Protein AF-A0A924LGF6-F1 (afdb_monomer_lite)

Radius of gyration: 18.24 Å; chains: 1; bounding box: 25×35×49 Å

Foldseek 3Di:
DDPVVVVPPDPDPDPDDDFDCDPTVDPCLLVVLCVVQVVCVVVPNHGDSVRSCVPQPPHDPVVDDDPD

Sequence (68 aa):
MTALAMMRARTTKLRLVIFDCDGVLVNSEPVANRVVAEMLTAEGWAMTPHEADRRFLGMSFPDIVPVV

Secondary structure (DSSP, 8-state):
--HHHHHTT--SPP------SBTTTB--HHHHHHHHHHHHHHTT----HHHHHHHHTT--GGG-----

Structure (mmCIF, N/CA/C/O backbone):
data_AF-A0A924LGF6-F1
#
_entry.id   AF-A0A924LGF6-F1
#
loop_
_atom_site.group_PDB
_atom_site.id
_atom_site.type_symbol
_atom_site.label_atom_id
_atom_site.label_alt_id
_atom_site.label_comp_id
_atom_site.label_asym_id
_atom_site.label_entity_id
_atom_site.label_seq_id
_atom_site.pdbx_PDB_ins_code
_atom_site.Cartn_x
_atom_site.Cartn_y
_atom_site.Cartn_z
_atom_site.occupancy
_atom_site.B_iso_or_equiv
_atom_site.auth_seq_id
_atom_site.auth_comp_id
_atom_site.auth_asym_id
_atom_site.auth_atom_id
_atom_site.pdbx_PDB_model_num
ATOM 1 N N . MET A 1 1 ? -13.487 30.184 12.347 1.00 52.03 1 MET A N 1
ATOM 2 C CA . MET A 1 1 ? -13.672 29.214 13.449 1.00 52.03 1 MET A CA 1
ATOM 3 C C . MET A 1 1 ? -12.871 27.961 13.104 1.00 52.03 1 MET A C 1
ATOM 5 O O . MET A 1 1 ? -13.303 27.207 12.247 1.00 52.03 1 MET A O 1
ATOM 9 N N . THR A 1 2 ? -11.650 27.811 13.621 1.00 56.28 2 THR A N 1
ATOM 10 C CA . THR A 1 2 ? -10.676 26.793 13.170 1.00 56.28 2 THR A CA 1
ATOM 11 C C . THR A 1 2 ? -10.847 25.449 13.895 1.00 56.28 2 THR A C 1
ATOM 13 O O . THR A 1 2 ? -11.204 25.418 15.071 1.00 56.28 2 THR A O 1
ATOM 16 N N . ALA A 1 3 ? -10.563 24.336 13.203 1.00 57.34 3 ALA A N 1
ATOM 17 C CA . ALA A 1 3 ? -10.729 22.947 13.673 1.00 57.34 3 ALA A CA 1
ATOM 18 C C . ALA A 1 3 ? -10.093 22.653 15.050 1.00 57.34 3 ALA A C 1
ATOM 20 O O . ALA A 1 3 ? -10.603 21.843 15.825 1.00 57.34 3 ALA A O 1
ATOM 21 N N . LEU A 1 4 ? -9.031 23.382 15.402 1.00 54.34 4 LEU A N 1
ATOM 22 C CA . LEU A 1 4 ? -8.354 23.282 16.694 1.00 54.34 4 LEU A CA 1
ATOM 23 C C . LEU A 1 4 ? -9.256 23.687 17.881 1.00 54.34 4 LEU A C 1
ATOM 25 O O . LEU A 1 4 ? -9.121 23.135 18.972 1.00 54.34 4 LEU A O 1
ATOM 29 N N . ALA A 1 5 ? -10.208 24.605 17.673 1.00 58.62 5 ALA A N 1
ATOM 30 C CA . ALA A 1 5 ? -11.193 24.991 18.686 1.00 58.62 5 ALA A CA 1
ATOM 31 C C . ALA A 1 5 ? -12.267 23.906 18.898 1.00 58.62 5 ALA A C 1
ATOM 33 O O . ALA A 1 5 ? -12.716 23.708 20.025 1.00 58.62 5 ALA A O 1
ATOM 34 N N . MET A 1 6 ? -12.627 23.151 17.851 1.00 60.16 6 MET A N 1
ATOM 35 C CA . MET A 1 6 ? -13.572 22.028 17.960 1.00 60.16 6 MET A CA 1
ATOM 36 C C . MET A 1 6 ? -12.961 20.838 18.714 1.00 60.16 6 MET A C 1
ATOM 38 O O . MET A 1 6 ? -13.649 20.200 19.509 1.00 60.16 6 MET A O 1
ATOM 42 N N . MET A 1 7 ? -11.662 20.571 18.527 1.00 59.00 7 MET A N 1
ATOM 43 C CA . MET A 1 7 ? -10.958 19.476 19.215 1.00 59.00 7 MET A CA 1
ATOM 44 C C . MET A 1 7 ? -10.727 19.741 20.712 1.00 59.00 7 MET A C 1
ATOM 46 O O . MET A 1 7 ? -10.640 18.797 21.491 1.00 59.00 7 MET A O 1
ATOM 50 N N . ARG A 1 8 ? -10.660 21.011 21.139 1.00 61.50 8 ARG A N 1
ATOM 51 C CA . ARG A 1 8 ? -10.427 21.393 22.547 1.00 61.50 8 ARG A CA 1
ATOM 52 C C . ARG A 1 8 ? -11.689 21.409 23.421 1.00 61.50 8 ARG A C 1
ATOM 54 O O . ARG A 1 8 ? -11.568 21.479 24.638 1.00 61.50 8 ARG A O 1
ATOM 61 N N . ALA A 1 9 ? -12.885 21.321 22.835 1.00 58.47 9 ALA A N 1
ATOM 62 C CA . ALA A 1 9 ? -14.154 21.497 23.553 1.00 58.47 9 ALA A CA 1
ATOM 63 C C . ALA A 1 9 ? -14.777 20.203 24.117 1.00 58.47 9 ALA A C 1
ATOM 65 O O . ALA A 1 9 ? -15.836 20.256 24.740 1.00 58.47 9 ALA A O 1
ATOM 66 N N . ARG A 1 10 ? -14.165 19.028 23.919 1.00 62.44 10 ARG A N 1
ATOM 67 C CA . ARG A 1 10 ? -14.719 17.752 24.404 1.00 62.44 10 ARG A CA 1
ATOM 68 C C . ARG A 1 10 ? -13.928 17.207 25.590 1.00 62.44 10 ARG A C 1
ATOM 70 O O . ARG A 1 10 ? -12.961 16.479 25.426 1.00 62.44 10 ARG A O 1
ATOM 77 N N . THR A 1 11 ? -14.411 17.495 26.795 1.00 67.38 11 THR A N 1
ATOM 78 C CA . THR A 1 11 ? -13.997 16.860 28.063 1.00 67.38 11 THR A CA 1
ATOM 79 C C . THR A 1 11 ? -14.781 15.572 28.355 1.00 67.38 11 THR A C 1
ATOM 81 O O . THR A 1 11 ? -14.909 15.143 29.500 1.00 67.38 11 THR A O 1
ATOM 84 N N . THR A 1 12 ? -15.341 14.935 27.326 1.00 70.62 12 THR A N 1
ATOM 85 C CA . THR A 1 12 ? -16.047 13.658 27.457 1.00 70.62 12 THR A CA 1
ATOM 86 C C . THR A 1 12 ? -15.070 12.511 27.240 1.00 70.62 12 THR A C 1
ATOM 88 O O . THR A 1 12 ? -14.366 12.459 26.233 1.00 70.62 12 THR A O 1
ATOM 91 N N . LYS A 1 13 ? -15.012 11.584 28.203 1.00 82.88 13 LYS A N 1
ATOM 92 C CA . LYS A 1 13 ? -14.154 10.396 28.133 1.00 82.88 13 LYS A CA 1
ATOM 93 C C . LYS A 1 13 ? -14.500 9.599 26.870 1.00 82.88 13 LYS A C 1
ATOM 95 O O . LYS A 1 13 ? -15.644 9.169 26.715 1.00 82.88 13 LYS A O 1
ATOM 100 N N . LEU A 1 14 ? -13.524 9.406 25.981 1.00 84.25 14 LEU A N 1
ATOM 101 C CA . LEU A 1 14 ? -13.675 8.541 24.810 1.00 84.25 14 LEU A CA 1
ATOM 102 C C . LEU A 1 14 ? -14.074 7.140 25.290 1.00 84.25 14 LEU A C 1
ATOM 104 O O . LEU A 1 14 ? -13.376 6.542 26.107 1.00 84.25 14 LEU A O 1
ATOM 108 N N . ARG A 1 15 ? -15.223 6.640 24.824 1.00 91.69 15 ARG A N 1
ATOM 109 C CA . ARG A 1 15 ? -15.719 5.304 25.199 1.00 91.69 15 ARG A CA 1
ATOM 110 C C . ARG A 1 15 ? -15.366 4.220 24.182 1.00 91.69 15 ARG A C 1
ATOM 112 O O . ARG A 1 15 ? -15.432 3.048 24.524 1.00 91.69 15 ARG A O 1
ATOM 119 N N . LEU A 1 16 ? -15.042 4.612 22.951 1.00 92.50 16 LEU A N 1
ATOM 120 C CA . LEU A 1 16 ? -14.724 3.726 21.837 1.00 92.50 16 LEU A CA 1
ATOM 121 C C . LEU A 1 16 ? -13.837 4.471 20.837 1.00 92.50 16 LEU A C 1
ATOM 123 O O . LEU A 1 16 ? -14.050 5.660 20.595 1.00 92.50 16 LEU A O 1
ATOM 127 N N . VAL A 1 17 ? -12.884 3.751 20.251 1.00 92.25 17 VAL A N 1
ATOM 128 C CA . VAL A 1 17 ? -12.099 4.177 19.090 1.00 92.25 17 VAL A CA 1
ATOM 129 C C . VAL A 1 17 ? -12.234 3.083 18.035 1.00 92.25 17 VAL A C 1
ATOM 131 O O . VAL A 1 17 ? -12.095 1.907 18.363 1.00 92.25 17 VAL A O 1
ATOM 134 N N . ILE A 1 18 ? -12.547 3.470 16.800 1.00 95.12 18 ILE A N 1
ATOM 135 C CA . ILE A 1 18 ? -12.583 2.569 15.646 1.00 95.12 18 ILE A CA 1
ATOM 136 C C . ILE A 1 18 ? -11.353 2.900 14.811 1.00 95.12 18 ILE A C 1
ATOM 138 O O . ILE A 1 18 ? -11.152 4.061 14.458 1.00 95.12 18 ILE A O 1
ATOM 142 N N . PHE A 1 19 ? -10.536 1.888 14.548 1.00 95.62 19 PHE A N 1
ATOM 143 C CA . PHE A 1 19 ? -9.362 2.008 13.698 1.00 95.62 19 PHE A CA 1
ATOM 144 C C . PHE A 1 19 ? -9.679 1.428 12.330 1.00 95.62 19 PHE A C 1
ATOM 146 O O . PHE A 1 19 ? -10.333 0.389 12.236 1.00 95.62 19 PHE A O 1
ATOM 153 N N . ASP A 1 20 ? -9.196 2.106 11.299 1.00 93.19 20 ASP A N 1
ATOM 154 C CA . ASP A 1 20 ? -9.048 1.491 9.989 1.00 93.19 20 ASP A CA 1
ATOM 155 C C . ASP A 1 20 ? -7.962 0.401 10.045 1.00 93.19 20 ASP A C 1
ATOM 157 O O . ASP A 1 20 ? -7.168 0.362 10.988 1.00 93.19 20 ASP A O 1
ATOM 161 N N . CYS A 1 21 ? -7.928 -0.501 9.071 1.00 93.69 21 CYS A N 1
ATOM 162 C CA . CYS A 1 21 ? -6.930 -1.564 9.012 1.00 93.69 2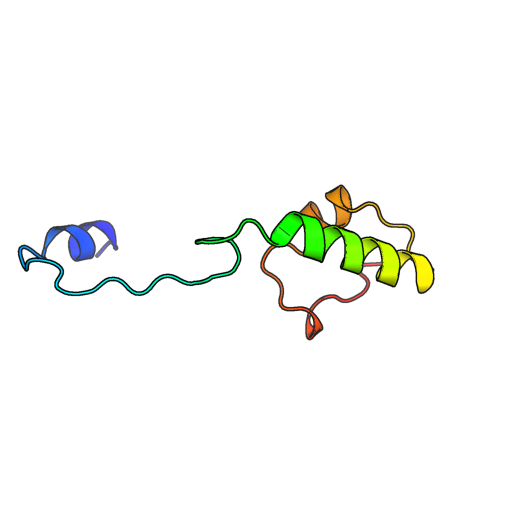1 CYS A CA 1
ATOM 163 C C . CYS A 1 21 ? -5.692 -1.126 8.227 1.00 93.69 21 CYS A C 1
ATOM 165 O O . CYS A 1 21 ? -4.601 -1.048 8.801 1.00 93.69 21 CYS A O 1
ATOM 167 N N . ASP A 1 22 ? -5.869 -0.849 6.939 1.00 89.62 22 ASP A N 1
ATOM 168 C CA . ASP A 1 22 ? -4.790 -0.537 6.004 1.00 89.62 22 ASP A CA 1
ATOM 169 C C . ASP A 1 22 ? -4.203 0.849 6.299 1.00 89.62 22 ASP A C 1
ATOM 171 O O . ASP A 1 22 ? -4.930 1.812 6.536 1.00 89.62 22 ASP A O 1
ATOM 175 N N . GLY A 1 23 ? -2.878 0.933 6.403 1.00 87.31 23 GLY A N 1
ATOM 176 C CA . GLY A 1 23 ? -2.164 2.166 6.745 1.00 87.31 23 GLY A CA 1
ATOM 177 C C . GLY A 1 23 ? -2.284 2.634 8.191 1.00 87.31 2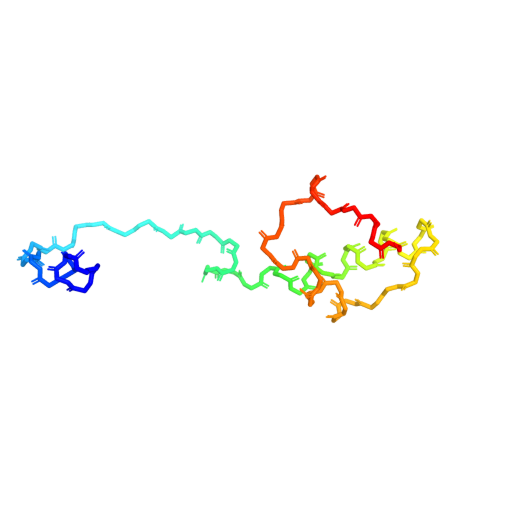3 GLY A C 1
ATOM 178 O O . GLY A 1 23 ? -1.636 3.608 8.580 1.00 87.31 23 GLY A O 1
ATOM 179 N N . VAL A 1 24 ? -3.085 1.946 9.012 1.00 93.31 24 VAL A N 1
ATOM 180 C CA . VAL A 1 24 ? -3.324 2.305 10.419 1.00 93.31 24 VAL A CA 1
ATOM 181 C C . VAL A 1 24 ? -2.901 1.183 11.359 1.00 93.31 24 VAL A C 1
ATOM 183 O O . VAL A 1 24 ? -2.014 1.379 12.190 1.00 93.31 24 VAL A O 1
ATOM 186 N N . LEU A 1 25 ? -3.517 0.005 11.245 1.00 96.19 25 LEU A N 1
ATOM 187 C CA . LEU A 1 25 ? -3.142 -1.171 12.038 1.00 96.19 25 LEU A CA 1
ATOM 188 C C . LEU A 1 25 ? -2.102 -2.035 11.322 1.00 96.19 25 LEU A C 1
ATOM 190 O O . LEU A 1 25 ? -1.329 -2.733 11.981 1.00 96.19 25 LEU A O 1
ATOM 194 N N . VAL A 1 26 ? -2.083 -1.996 9.989 1.00 95.56 26 VAL A N 1
ATOM 195 C CA . VAL A 1 26 ? -1.197 -2.793 9.140 1.00 95.56 26 VAL A CA 1
ATOM 196 C C . VAL A 1 26 ? -0.541 -1.887 8.106 1.00 95.56 26 VAL A C 1
ATOM 198 O O . VAL A 1 26 ? -1.222 -1.143 7.416 1.00 95.56 26 VAL A O 1
ATOM 201 N N . ASN A 1 27 ? 0.782 -1.986 7.967 1.00 93.25 27 ASN A N 1
ATOM 202 C CA . ASN A 1 27 ? 1.525 -1.318 6.895 1.00 93.25 27 ASN A CA 1
ATOM 203 C C . ASN A 1 27 ? 1.398 -2.129 5.591 1.00 93.25 27 ASN A C 1
ATOM 205 O O . ASN A 1 27 ? 2.295 -2.909 5.250 1.00 93.25 27 ASN A O 1
ATOM 209 N N . SER A 1 28 ? 0.245 -2.030 4.929 1.00 92.56 28 SER A N 1
ATOM 210 C CA . SER A 1 28 ? -0.101 -2.802 3.727 1.00 92.56 28 SER A CA 1
ATOM 211 C C . SER A 1 28 ? 0.285 -2.096 2.418 1.00 92.56 28 SER A C 1
ATOM 213 O O . SER A 1 28 ? 0.381 -2.744 1.371 1.00 92.56 28 SER A O 1
ATOM 215 N N . GLU A 1 29 ? 0.636 -0.814 2.473 1.00 93.31 29 GLU A N 1
ATOM 216 C CA . GLU A 1 29 ? 1.023 0.019 1.333 1.00 93.31 29 GLU A CA 1
ATOM 217 C C . GLU A 1 29 ? 2.231 -0.521 0.554 1.00 93.31 29 GLU A C 1
ATOM 219 O O . GLU A 1 29 ? 2.159 -0.577 -0.674 1.00 93.31 29 GLU A O 1
ATOM 224 N N . PRO A 1 30 ? 3.324 -1.010 1.180 1.00 94.38 30 PRO A N 1
ATOM 225 C CA . PRO A 1 30 ? 4.455 -1.551 0.426 1.00 94.38 30 PRO A CA 1
ATOM 226 C C . PRO A 1 30 ? 4.093 -2.778 -0.418 1.00 94.38 30 PRO A C 1
ATOM 228 O O . PRO A 1 30 ? 4.717 -3.023 -1.453 1.00 94.38 30 PRO A O 1
ATOM 231 N N . VAL A 1 31 ? 3.105 -3.564 0.026 1.00 94.31 31 VAL A N 1
ATOM 232 C CA . VAL A 1 31 ? 2.603 -4.723 -0.721 1.00 94.31 31 VAL A CA 1
ATOM 233 C C . VAL A 1 31 ? 1.752 -4.245 -1.892 1.00 94.31 31 VAL A C 1
ATOM 235 O O . VAL A 1 31 ? 2.010 -4.651 -3.024 1.00 94.31 31 VAL A O 1
ATOM 238 N N . ALA A 1 32 ? 0.806 -3.335 -1.643 1.00 93.50 32 ALA A N 1
ATOM 239 C CA . ALA A 1 32 ? -0.032 -2.749 -2.687 1.00 93.50 32 ALA A CA 1
ATOM 240 C C . ALA A 1 32 ? 0.807 -2.067 -3.783 1.00 93.50 32 ALA A C 1
ATOM 242 O O . ALA A 1 32 ? 0.633 -2.357 -4.965 1.00 93.50 32 ALA A O 1
ATOM 243 N N . ASN A 1 33 ? 1.791 -1.251 -3.400 1.00 95.00 33 ASN A N 1
ATOM 244 C CA . ASN A 1 33 ? 2.672 -0.540 -4.328 1.00 95.00 33 ASN A CA 1
ATOM 245 C C . ASN A 1 33 ? 3.510 -1.486 -5.200 1.00 95.00 33 ASN A C 1
ATOM 247 O O . ASN A 1 33 ? 3.782 -1.177 -6.361 1.00 95.00 33 ASN A O 1
ATOM 251 N N . ARG A 1 34 ? 3.910 -2.652 -4.672 1.00 96.56 34 ARG A N 1
ATOM 252 C CA . ARG A 1 34 ? 4.603 -3.674 -5.467 1.00 96.56 34 ARG A CA 1
ATOM 253 C C . ARG A 1 34 ? 3.684 -4.267 -6.529 1.00 96.56 34 ARG A C 1
ATOM 255 O O . ARG A 1 34 ? 4.080 -4.332 -7.687 1.00 96.56 34 ARG A O 1
ATOM 262 N N . VAL A 1 35 ? 2.461 -4.626 -6.143 1.00 95.00 35 VAL A N 1
ATOM 263 C CA . VAL A 1 35 ? 1.458 -5.180 -7.063 1.00 95.00 35 VAL A CA 1
ATOM 264 C C . VAL A 1 35 ? 1.111 -4.173 -8.162 1.00 95.00 35 VAL A C 1
ATOM 266 O O . VAL A 1 35 ? 1.131 -4.526 -9.336 1.00 95.00 35 VAL A O 1
ATOM 269 N N . VAL A 1 36 ? 0.873 -2.904 -7.812 1.00 93.50 36 VAL A N 1
ATOM 270 C CA . VAL A 1 36 ? 0.592 -1.838 -8.792 1.00 93.50 36 VAL A CA 1
ATOM 271 C C . VAL A 1 36 ? 1.751 -1.668 -9.776 1.00 93.50 36 VAL A C 1
ATOM 273 O O . VAL A 1 36 ? 1.525 -1.623 -10.983 1.00 93.50 36 VAL A O 1
ATOM 276 N N . ALA A 1 37 ? 2.990 -1.604 -9.283 1.00 95.19 37 ALA A N 1
ATOM 277 C CA . ALA A 1 37 ? 4.167 -1.453 -10.134 1.00 95.19 37 ALA A CA 1
ATOM 278 C C . ALA A 1 37 ? 4.350 -2.637 -11.100 1.00 95.19 37 ALA A C 1
ATOM 280 O O . ALA A 1 37 ? 4.653 -2.427 -12.276 1.00 95.19 37 ALA A O 1
ATOM 281 N N . GLU A 1 38 ? 4.129 -3.866 -10.625 1.00 96.31 38 GLU A N 1
ATOM 282 C CA . GLU A 1 38 ? 4.168 -5.080 -11.450 1.00 96.31 38 GLU A CA 1
ATOM 283 C C . GLU A 1 38 ? 3.077 -5.062 -12.530 1.00 96.31 38 GLU A C 1
ATOM 285 O O . GLU A 1 38 ? 3.376 -5.301 -13.700 1.00 96.31 38 GLU A O 1
ATOM 290 N N . MET A 1 39 ? 1.839 -4.712 -12.165 1.00 93.38 39 MET A N 1
ATOM 291 C CA . MET A 1 39 ? 0.714 -4.626 -13.102 1.00 93.38 39 MET A CA 1
ATOM 292 C C . MET A 1 39 ? 0.940 -3.558 -14.176 1.00 93.38 39 MET A C 1
ATOM 294 O O . MET A 1 39 ? 0.818 -3.846 -15.362 1.00 93.38 39 MET A O 1
ATOM 298 N N . LEU A 1 40 ? 1.323 -2.339 -13.788 1.00 92.25 40 LEU A N 1
ATOM 299 C CA . LEU A 1 40 ? 1.562 -1.251 -14.742 1.00 92.25 40 LEU A CA 1
ATOM 300 C C . LEU A 1 40 ? 2.750 -1.551 -15.662 1.00 92.25 40 LEU A C 1
ATOM 302 O O . LEU A 1 40 ? 2.683 -1.269 -16.858 1.00 92.25 40 LEU A O 1
ATOM 306 N N . THR A 1 41 ? 3.799 -2.190 -15.134 1.00 94.81 41 THR A N 1
ATOM 307 C CA . THR A 1 41 ? 4.938 -2.637 -15.947 1.00 94.81 41 THR A CA 1
ATOM 308 C C . THR A 1 41 ? 4.516 -3.696 -16.965 1.00 94.81 41 THR A C 1
ATOM 310 O O . THR A 1 41 ? 4.951 -3.628 -18.115 1.00 94.81 41 THR A O 1
ATOM 313 N N . ALA A 1 42 ? 3.648 -4.639 -16.583 1.00 95.00 42 ALA A N 1
ATOM 314 C CA . ALA A 1 42 ? 3.111 -5.651 -17.494 1.00 95.00 42 ALA A CA 1
ATOM 315 C C . ALA A 1 42 ? 2.252 -5.045 -18.621 1.00 95.00 42 ALA A C 1
ATOM 317 O O . ALA A 1 42 ? 2.302 -5.532 -19.748 1.00 95.00 42 ALA A O 1
ATOM 318 N N . GLU A 1 43 ? 1.548 -3.945 -18.347 1.00 92.25 43 GLU A N 1
ATOM 319 C CA . GLU A 1 43 ? 0.769 -3.175 -19.333 1.00 92.25 43 GLU A CA 1
ATOM 320 C C . GLU A 1 43 ? 1.628 -2.201 -20.172 1.00 92.25 43 GLU A C 1
ATOM 322 O O . GLU A 1 43 ? 1.113 -1.431 -20.983 1.00 92.25 43 GLU A O 1
ATOM 327 N N . GLY A 1 44 ? 2.956 -2.226 -20.007 1.00 93.31 44 GLY A N 1
ATOM 328 C CA . GLY A 1 44 ? 3.904 -1.455 -20.818 1.00 93.31 44 GLY A CA 1
ATOM 329 C C . GLY A 1 44 ? 4.361 -0.130 -20.206 1.00 93.31 44 GLY A C 1
ATOM 330 O O . GLY A 1 44 ? 5.186 0.560 -20.809 1.00 93.31 44 GLY A O 1
ATOM 331 N N . TRP A 1 45 ? 3.904 0.220 -19.001 1.00 92.44 45 TRP A N 1
ATOM 332 C CA . TRP A 1 45 ? 4.405 1.376 -18.261 1.00 92.44 45 TRP A CA 1
ATOM 333 C C . TRP A 1 45 ? 5.400 0.941 -17.184 1.00 92.44 45 TRP A C 1
ATOM 335 O O . TRP A 1 45 ? 5.032 0.662 -16.045 1.00 92.44 45 TRP A O 1
ATOM 345 N N . ALA A 1 46 ? 6.685 0.898 -17.551 1.00 95.19 46 ALA A N 1
ATOM 346 C CA . ALA A 1 46 ? 7.760 0.545 -16.626 1.00 95.19 46 ALA A CA 1
ATOM 347 C C . ALA A 1 46 ? 7.715 1.415 -15.358 1.00 95.19 46 ALA A C 1
ATOM 349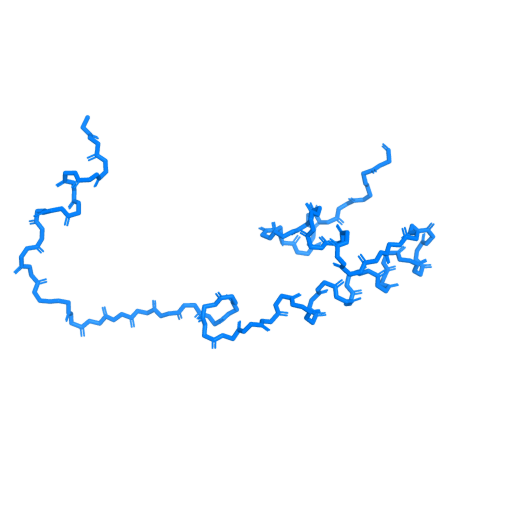 O O . ALA A 1 46 ? 7.842 2.642 -15.426 1.00 95.19 46 ALA A O 1
ATOM 350 N N . MET A 1 47 ? 7.535 0.765 -14.207 1.00 94.56 47 MET A N 1
ATOM 351 C CA . MET A 1 47 ? 7.338 1.435 -12.928 1.00 94.56 47 MET A CA 1
ATOM 352 C C . MET A 1 47 ? 7.977 0.657 -11.781 1.00 94.56 47 MET A C 1
ATOM 354 O O . MET A 1 47 ? 7.858 -0.562 -11.683 1.00 94.56 47 MET A O 1
ATOM 358 N N . THR A 1 48 ? 8.625 1.376 -10.868 1.00 97.38 48 THR A N 1
ATOM 359 C CA . THR A 1 48 ? 9.115 0.821 -9.602 1.00 97.38 48 THR A CA 1
ATOM 360 C C . THR A 1 48 ? 8.077 0.975 -8.482 1.00 97.38 48 THR A C 1
ATOM 362 O O . THR A 1 48 ? 7.284 1.918 -8.501 1.00 97.38 48 THR A O 1
ATOM 365 N N . PRO A 1 49 ? 8.104 0.131 -7.431 1.00 96.81 49 PRO A N 1
ATOM 366 C CA . PRO A 1 49 ? 7.199 0.283 -6.288 1.00 96.81 49 PRO A CA 1
ATOM 367 C C . PRO A 1 49 ? 7.302 1.650 -5.593 1.00 96.81 49 PRO A C 1
ATOM 369 O O . PRO A 1 49 ? 6.303 2.181 -5.122 1.00 96.81 49 PRO A O 1
ATOM 372 N N . HIS A 1 50 ? 8.498 2.248 -5.546 1.00 96.94 50 HIS A N 1
ATOM 373 C CA . HIS A 1 50 ? 8.690 3.580 -4.962 1.00 96.94 50 HIS A C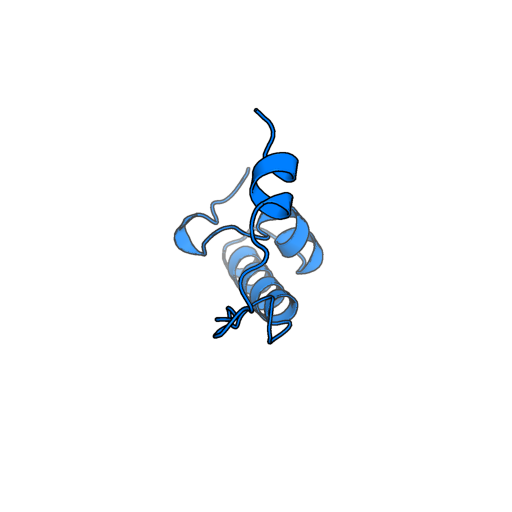A 1
ATOM 374 C C . HIS A 1 50 ? 8.049 4.688 -5.809 1.00 96.94 50 HIS A C 1
ATOM 376 O O . HIS A 1 50 ? 7.545 5.677 -5.284 1.00 96.94 50 HIS A O 1
ATOM 382 N N . GLU A 1 51 ? 8.054 4.537 -7.130 1.00 95.75 51 GLU A N 1
ATOM 383 C CA . GLU A 1 51 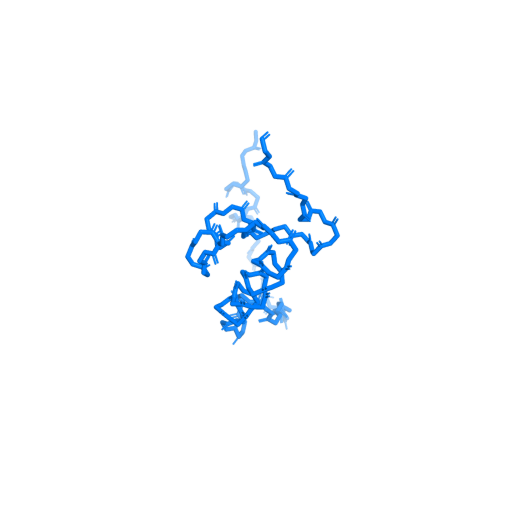? 7.338 5.457 -8.004 1.00 95.75 51 GLU A CA 1
ATO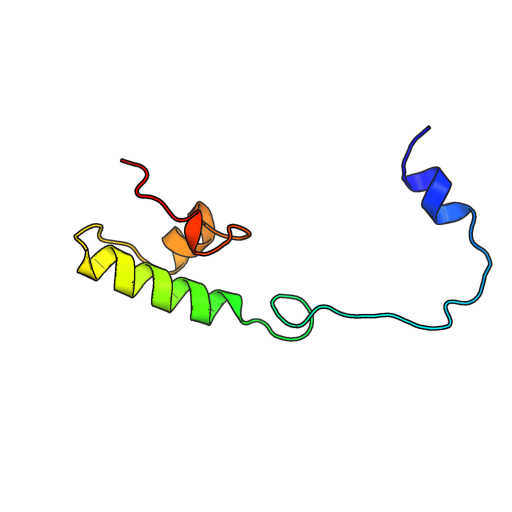M 384 C C . GLU A 1 51 ? 5.822 5.282 -7.912 1.00 95.75 51 GLU A C 1
ATOM 386 O O . GLU A 1 51 ? 5.114 6.287 -7.951 1.00 95.75 51 GLU A O 1
ATOM 391 N N . ALA A 1 52 ? 5.337 4.043 -7.769 1.00 94.62 52 ALA A N 1
ATOM 392 C CA . ALA A 1 52 ? 3.921 3.763 -7.540 1.00 94.62 52 ALA A CA 1
ATOM 393 C C . ALA A 1 52 ? 3.433 4.434 -6.247 1.00 94.62 52 ALA A C 1
ATOM 395 O O . ALA A 1 52 ? 2.442 5.158 -6.280 1.00 94.62 52 ALA A O 1
ATOM 396 N N . ASP A 1 53 ? 4.198 4.304 -5.158 1.00 94.50 53 ASP A N 1
ATOM 397 C CA . ASP A 1 53 ? 3.947 5.002 -3.893 1.00 94.50 53 ASP A CA 1
ATOM 398 C C . ASP A 1 53 ? 3.823 6.519 -4.102 1.00 94.50 53 ASP A C 1
ATOM 400 O O . ASP A 1 53 ? 2.799 7.133 -3.813 1.00 94.50 53 ASP A O 1
ATOM 404 N N . ARG A 1 54 ? 4.834 7.137 -4.720 1.00 94.38 54 ARG A N 1
ATOM 405 C CA . ARG A 1 54 ? 4.852 8.589 -4.938 1.00 94.38 54 ARG A CA 1
ATOM 406 C C . ARG A 1 54 ? 3.728 9.114 -5.834 1.00 94.38 54 ARG A C 1
ATOM 408 O O . ARG A 1 54 ? 3.423 10.303 -5.749 1.00 94.38 54 ARG A O 1
ATOM 415 N N . ARG A 1 55 ? 3.187 8.289 -6.734 1.00 91.75 55 ARG A N 1
ATOM 416 C CA . ARG A 1 55 ? 2.170 8.696 -7.719 1.00 91.75 55 ARG A CA 1
ATOM 417 C C . ARG A 1 55 ? 0.746 8.398 -7.261 1.00 91.75 55 ARG A C 1
ATOM 419 O O . ARG A 1 55 ? -0.142 9.186 -7.568 1.00 91.75 55 ARG A O 1
ATOM 426 N N . PHE A 1 56 ? 0.541 7.289 -6.553 1.00 90.88 56 PHE A N 1
ATOM 427 C CA . PHE A 1 56 ? -0.789 6.720 -6.328 1.00 90.88 56 PHE A CA 1
ATOM 428 C C . PHE A 1 56 ? -1.134 6.497 -4.853 1.00 90.88 56 PHE A C 1
ATOM 430 O O . PHE A 1 56 ? -2.231 6.021 -4.563 1.00 90.88 56 PHE A O 1
ATOM 437 N N . LEU A 1 57 ? -0.252 6.848 -3.907 1.00 87.81 57 LEU A N 1
ATOM 438 C CA . LEU A 1 57 ? -0.565 6.741 -2.482 1.00 87.81 57 LEU A CA 1
ATOM 439 C C . LEU A 1 57 ? -1.862 7.494 -2.147 1.00 87.81 57 LEU A C 1
ATOM 441 O O . LEU A 1 57 ? -2.017 8.678 -2.448 1.00 87.81 57 LEU A O 1
ATOM 445 N N . GLY A 1 58 ? -2.789 6.788 -1.498 1.00 85.38 58 GLY A N 1
ATOM 446 C CA . GLY A 1 58 ? -4.094 7.321 -1.106 1.00 85.38 58 GLY A CA 1
ATOM 447 C C . GLY A 1 58 ? -5.142 7.359 -2.224 1.00 85.38 58 GLY A C 1
ATOM 448 O O . GLY A 1 58 ? -6.267 7.783 -1.963 1.00 85.38 58 GLY A O 1
ATOM 449 N N . MET A 1 59 ? -4.815 6.914 -3.442 1.00 90.25 59 MET A N 1
ATOM 450 C CA . MET A 1 59 ? -5.803 6.700 -4.502 1.00 90.25 59 MET A CA 1
ATOM 451 C C . MET A 1 59 ? -6.473 5.336 -4.349 1.00 90.25 59 MET A C 1
ATOM 453 O O . MET A 1 59 ? -5.857 4.366 -3.905 1.00 90.25 59 MET A O 1
ATOM 457 N N . SER A 1 60 ? -7.740 5.249 -4.753 1.00 88.50 60 SER A N 1
ATOM 458 C CA . SER A 1 60 ? -8.390 3.951 -4.893 1.00 88.50 60 SER A CA 1
ATOM 459 C C . SER A 1 60 ? -7.907 3.271 -6.179 1.00 88.50 60 SER A C 1
ATOM 461 O O . SER A 1 60 ? -7.602 3.945 -7.160 1.00 88.50 60 SER A O 1
ATOM 463 N N . PHE A 1 61 ? -7.826 1.936 -6.197 1.00 85.12 61 PHE A N 1
ATOM 464 C CA . PHE A 1 61 ? -7.333 1.188 -7.365 1.00 85.12 61 PHE A CA 1
ATOM 465 C C . PHE A 1 61 ? -7.995 1.581 -8.705 1.00 85.12 61 PHE A C 1
ATOM 467 O O . PHE A 1 61 ? -7.262 1.736 -9.679 1.00 85.12 61 PHE A O 1
ATOM 474 N N . PRO A 1 62 ? -9.328 1.782 -8.793 1.00 88.19 62 PRO A N 1
ATOM 475 C CA . PRO A 1 62 ? -9.977 2.229 -10.031 1.00 88.19 62 PRO A CA 1
ATOM 476 C C . PRO A 1 62 ? -9.533 3.608 -10.538 1.00 88.19 62 PRO A C 1
ATOM 478 O O . PRO A 1 62 ? -9.681 3.885 -11.725 1.00 88.19 62 PRO A O 1
ATOM 481 N N . ASP A 1 63 ? -9.006 4.461 -9.657 1.00 89.69 63 ASP A N 1
ATOM 482 C CA . ASP A 1 63 ? -8.549 5.810 -10.006 1.00 89.69 63 ASP A CA 1
ATOM 483 C C . ASP A 1 63 ? -7.096 5.824 -10.510 1.00 89.69 63 ASP A C 1
ATOM 485 O O . ASP A 1 63 ? -6.613 6.851 -10.994 1.00 89.69 63 ASP A O 1
ATOM 489 N N . ILE A 1 64 ? -6.386 4.693 -10.414 1.00 88.12 64 ILE A N 1
ATOM 490 C CA . ILE A 1 64 ? -5.023 4.550 -10.927 1.00 88.12 64 ILE A CA 1
ATOM 491 C C . ILE A 1 64 ? -5.087 4.464 -12.450 1.00 88.12 64 ILE A C 1
ATOM 493 O O . ILE A 1 64 ? -5.312 3.405 -13.036 1.00 88.12 64 ILE A O 1
ATOM 497 N N . VAL A 1 65 ? -4.865 5.603 -13.096 1.00 82.31 65 VAL A N 1
ATOM 498 C CA . VAL A 1 65 ? -4.820 5.725 -14.553 1.00 82.31 65 VAL A CA 1
ATOM 499 C C . VAL A 1 65 ? -3.410 6.073 -15.033 1.00 82.31 65 VAL A C 1
ATOM 501 O O . VAL A 1 65 ? -2.661 6.744 -14.314 1.00 82.31 65 VAL A O 1
ATOM 504 N N . PRO A 1 66 ? -3.027 5.655 -16.254 1.00 73.75 66 PRO A N 1
ATOM 505 C CA . PRO A 1 66 ? -1.804 6.117 -16.888 1.00 73.75 66 PRO A CA 1
ATOM 506 C C . PRO A 1 66 ? -1.730 7.645 -16.938 1.00 73.75 66 PRO A C 1
ATOM 508 O O . PRO A 1 66 ? -2.602 8.298 -17.507 1.00 73.75 66 PRO A O 1
ATOM 511 N N . VAL A 1 67 ? -0.674 8.207 -16.349 1.00 70.25 67 VAL A N 1
ATOM 512 C CA . VAL A 1 67 ? -0.350 9.635 -16.436 1.00 70.25 67 VAL A CA 1
ATOM 513 C C . VAL A 1 67 ? 0.808 9.753 -17.420 1.00 70.25 67 VAL A C 1
ATOM 515 O O . VAL A 1 67 ? 1.973 9.682 -17.026 1.00 70.25 67 VAL A O 1
ATOM 518 N N . VAL A 1 68 ? 0.464 9.809 -18.708 1.00 63.75 68 VAL A N 1
ATOM 519 C CA . VAL A 1 68 ? 1.395 9.986 -19.836 1.00 63.75 68 VAL A CA 1
ATOM 520 C C . VAL A 1 68 ? 1.524 11.447 -20.234 1.00 63.75 68 VAL A C 1
ATOM 522 O O . VAL A 1 68 ? 0.496 12.160 -20.211 1.00 63.75 68 VAL A O 1
#

pLDDT: mean 85.64, std 13.43, range [52.03, 97.38]